Protein AF-A0A1H0MI42-F1 (afdb_monomer_lite)

Sequence (55 aa):
MKVAEIEYKRKHVIDQLHQLGIKDTDGLEYHELVRKLAIARASEVDVTCDSNKWF

Secondary structure (DSSP, 8-state):
--HHHHHHHHHHHHHHHHHTT----TT--HHHHHHHHHHHHHHHS-TTSGGGTT-

Radius of gyration: 14.22 Å; chains: 1; bounding box: 36×15×36 Å

Foldseek 3Di:
DPPVVVVVLQVVLCVLCVVLVNNPSPPDDSVVSVVVSVVSVVVVPDCPPPVVVPD

Organism: Halobacillus aidingensis (NCBI:txid240303)

Structure (mmCIF, N/CA/C/O backbone):
data_AF-A0A1H0MI42-F1
#
_entry.id   AF-A0A1H0MI42-F1
#
loop_
_atom_site.group_PDB
_atom_site.id
_atom_site.type_symbol
_atom_site.label_atom_id
_atom_site.label_alt_id
_atom_site.label_comp_id
_atom_site.label_asym_id
_atom_site.label_entity_id
_atom_site.label_seq_id
_atom_site.pdbx_PDB_ins_code
_atom_site.Cartn_x
_atom_site.Cartn_y
_atom_site.Cartn_z
_atom_site.occupancy
_atom_site.B_iso_or_equiv
_atom_site.auth_seq_id
_atom_site.auth_comp_id
_atom_site.auth_asym_id
_atom_site.auth_atom_id
_atom_site.pdbx_PDB_model_num
ATOM 1 N N . MET A 1 1 ? -1.991 3.325 20.395 1.00 55.81 1 MET A N 1
ATOM 2 C CA . MET A 1 1 ? -2.373 4.090 19.185 1.00 55.81 1 MET A CA 1
ATOM 3 C C . MET A 1 1 ? -3.886 4.185 19.146 1.00 55.81 1 MET A C 1
ATOM 5 O O . MET A 1 1 ? -4.541 3.194 19.448 1.00 55.81 1 MET A O 1
ATOM 9 N N . LYS A 1 2 ? -4.443 5.370 18.882 1.00 65.44 2 LYS A N 1
ATOM 10 C CA . LYS A 1 2 ? -5.902 5.565 18.813 1.00 65.44 2 LYS A CA 1
ATOM 11 C C . LYS A 1 2 ? -6.422 4.825 17.576 1.00 65.44 2 LYS A C 1
ATOM 13 O O . LYS A 1 2 ?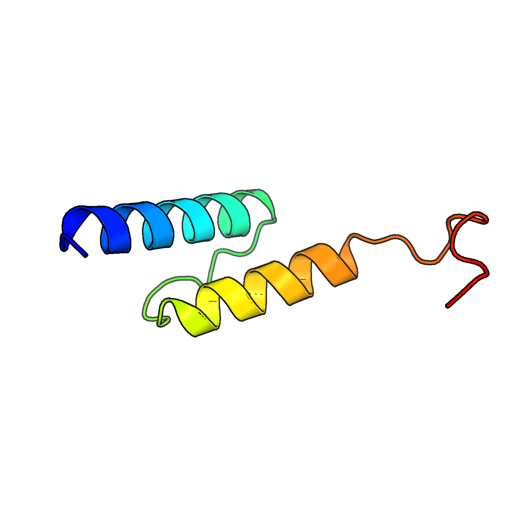 -5.796 4.928 16.530 1.00 65.44 2 LYS A O 1
ATOM 18 N N . VAL A 1 3 ? -7.533 4.097 17.687 1.00 70.25 3 VAL A N 1
ATOM 19 C CA . VAL A 1 3 ? -8.141 3.289 16.601 1.00 70.25 3 VAL A CA 1
ATOM 20 C C . VAL A 1 3 ? -8.220 4.056 15.270 1.00 70.25 3 VAL A C 1
ATOM 22 O O . VAL A 1 3 ? -7.851 3.523 14.227 1.00 70.25 3 VAL A O 1
ATOM 25 N N . ALA A 1 4 ? -8.540 5.351 15.336 1.00 76.38 4 ALA A N 1
ATOM 26 C CA . ALA A 1 4 ? -8.577 6.260 14.190 1.00 76.38 4 ALA A CA 1
ATOM 27 C C . ALA A 1 4 ? -7.261 6.340 13.383 1.00 76.38 4 ALA A C 1
ATOM 29 O O . ALA A 1 4 ? -7.280 6.528 12.171 1.00 76.38 4 ALA A O 1
ATOM 30 N N . GLU A 1 5 ? -6.103 6.192 14.031 1.00 79.56 5 GLU A N 1
ATOM 31 C CA . GLU A 1 5 ? -4.797 6.245 13.366 1.00 79.56 5 GLU A CA 1
ATOM 32 C C . GLU A 1 5 ? -4.530 4.983 12.529 1.00 79.56 5 GLU A C 1
ATOM 34 O O . GLU A 1 5 ? -3.902 5.050 11.473 1.00 79.56 5 GLU A O 1
ATOM 39 N N . ILE A 1 6 ? -5.021 3.829 12.990 1.00 79.81 6 ILE A N 1
ATOM 40 C CA . ILE A 1 6 ? -4.877 2.544 12.294 1.00 79.81 6 ILE A CA 1
ATOM 41 C C . ILE A 1 6 ? -5.794 2.514 11.068 1.00 79.81 6 ILE A C 1
ATOM 43 O O . ILE A 1 6 ? -5.357 2.134 9.982 1.00 79.81 6 ILE A O 1
ATOM 47 N N . GLU A 1 7 ? -7.035 2.975 11.218 1.00 84.75 7 GLU A N 1
ATOM 48 C CA . GLU A 1 7 ? -7.988 3.085 10.109 1.00 84.75 7 GLU A CA 1
ATOM 49 C C . GLU A 1 7 ? -7.502 4.058 9.033 1.00 84.75 7 GLU A C 1
ATOM 51 O O . GLU A 1 7 ? -7.555 3.739 7.844 1.00 84.75 7 GLU A O 1
ATOM 56 N N . TYR A 1 8 ? -6.952 5.207 9.441 1.00 90.38 8 TYR A N 1
ATOM 57 C CA . TYR A 1 8 ? -6.364 6.173 8.515 1.00 90.38 8 TYR A CA 1
ATOM 58 C C . TYR A 1 8 ? -5.223 5.559 7.696 1.00 90.38 8 TYR A C 1
ATOM 60 O O . TYR A 1 8 ? -5.219 5.659 6.470 1.00 90.38 8 TYR A O 1
ATOM 68 N N . LYS A 1 9 ? -4.277 4.876 8.357 1.00 88.94 9 LYS A N 1
ATOM 69 C CA . LYS A 1 9 ? -3.151 4.214 7.679 1.00 88.94 9 LYS A CA 1
ATOM 70 C C . LYS A 1 9 ? -3.632 3.135 6.716 1.00 88.94 9 LYS A C 1
ATOM 72 O O . LYS A 1 9 ? -3.145 3.064 5.592 1.00 88.94 9 LYS A O 1
ATOM 77 N N . ARG A 1 10 ? -4.612 2.323 7.123 1.00 90.38 10 ARG A N 1
ATOM 78 C CA . ARG A 1 10 ? -5.186 1.282 6.262 1.00 90.38 10 ARG A CA 1
ATOM 79 C C . ARG A 1 10 ? -5.814 1.879 5.010 1.00 90.38 10 ARG A C 1
ATOM 81 O O . ARG A 1 10 ? -5.491 1.435 3.914 1.00 90.38 10 ARG A O 1
ATOM 88 N N . LYS A 1 11 ? -6.650 2.907 5.163 1.00 91.75 11 LYS A N 1
ATOM 89 C CA . LYS A 1 11 ? -7.264 3.603 4.029 1.00 91.75 11 LYS A CA 1
ATOM 90 C C . LYS A 1 11 ? -6.211 4.203 3.098 1.00 91.75 11 LYS A C 1
ATOM 92 O O . LYS A 1 11 ? -6.297 4.013 1.893 1.00 91.75 11 LYS A O 1
ATOM 97 N N . HIS A 1 12 ? -5.183 4.839 3.656 1.00 93.06 12 HIS A N 1
ATOM 98 C CA . HIS A 1 12 ? -4.097 5.418 2.871 1.00 93.06 12 HIS A CA 1
ATOM 99 C C . HIS A 1 12 ? -3.392 4.382 1.981 1.00 93.06 12 HIS A C 1
ATOM 101 O O . HIS A 1 12 ? -3.168 4.636 0.801 1.00 93.06 12 HIS A O 1
ATOM 107 N N . VAL A 1 13 ? -3.091 3.194 2.516 1.00 92.88 13 VAL A N 1
ATOM 108 C CA . VAL A 1 13 ? -2.464 2.109 1.739 1.00 92.88 13 VAL A CA 1
ATOM 109 C C . VAL A 1 13 ? -3.407 1.576 0.653 1.00 92.88 13 VAL A C 1
ATOM 111 O O . VAL A 1 13 ? -2.959 1.295 -0.456 1.00 92.88 13 VAL A O 1
ATOM 114 N N . ILE A 1 14 ? -4.708 1.463 0.942 1.00 93.44 14 ILE A N 1
ATOM 115 C CA . ILE A 1 14 ? -5.719 1.051 -0.047 1.00 93.44 14 ILE A CA 1
ATOM 116 C C . ILE A 1 14 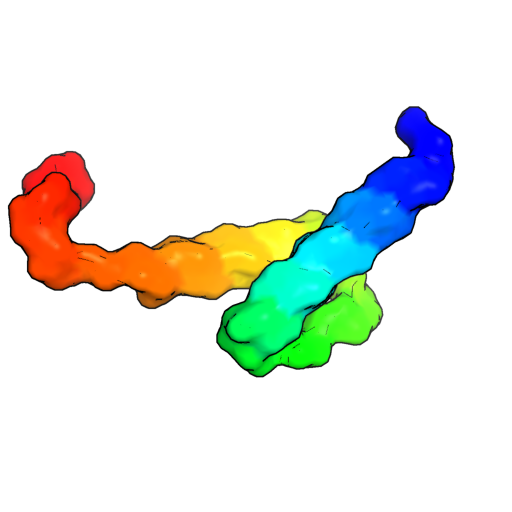? -5.782 2.056 -1.201 1.00 93.44 14 ILE A C 1
ATOM 118 O O . ILE A 1 14 ? -5.716 1.650 -2.359 1.00 93.44 14 ILE A O 1
ATOM 122 N N . ASP A 1 15 ? -5.830 3.353 -0.894 1.00 94.06 15 ASP A N 1
ATOM 123 C CA . ASP A 1 15 ? -5.859 4.411 -1.906 1.00 94.06 15 ASP A CA 1
ATOM 124 C C . ASP A 1 15 ? -4.612 4.340 -2.810 1.00 94.06 15 ASP A C 1
ATOM 126 O O . ASP A 1 15 ? -4.718 4.451 -4.033 1.00 94.06 15 ASP A O 1
ATOM 130 N N . GLN A 1 16 ? -3.430 4.082 -2.234 1.00 91.56 16 GLN A N 1
ATOM 131 C CA . GLN A 1 16 ? -2.192 3.889 -2.998 1.00 91.56 16 GLN A CA 1
ATOM 132 C C . GLN A 1 16 ? -2.241 2.647 -3.898 1.00 91.56 16 GLN A C 1
ATOM 134 O O . GLN A 1 16 ? -1.813 2.715 -5.046 1.00 91.56 16 GLN A O 1
ATOM 139 N N . LEU A 1 17 ? -2.771 1.521 -3.415 1.00 92.31 17 LEU A N 1
ATOM 140 C CA . LEU A 1 17 ? -2.943 0.312 -4.228 1.00 92.31 17 LEU A CA 1
ATOM 141 C C . LEU A 1 17 ? -3.927 0.538 -5.383 1.00 92.31 17 LEU A C 1
ATOM 143 O O . LEU A 1 17 ? -3.660 0.125 -6.511 1.00 92.31 17 LEU A O 1
ATOM 147 N N . HIS A 1 18 ? -5.023 1.258 -5.135 1.00 92.69 18 HIS A N 1
ATOM 148 C CA . HIS A 1 18 ? -6.012 1.592 -6.162 1.00 92.69 18 HIS A CA 1
ATOM 149 C C . HIS A 1 18 ? -5.434 2.508 -7.243 1.00 92.69 18 HIS A C 1
ATOM 151 O O . HIS A 1 18 ? -5.737 2.312 -8.420 1.00 92.69 18 HIS A O 1
ATOM 157 N N . GLN A 1 19 ? -4.564 3.457 -6.874 1.00 91.00 19 GLN A N 1
ATOM 158 C CA . GLN A 1 19 ? -3.818 4.286 -7.833 1.00 91.00 19 GLN A CA 1
ATOM 159 C C . GLN A 1 19 ? -2.899 3.456 -8.740 1.00 91.00 19 GLN A C 1
ATOM 161 O O . GLN A 1 19 ? -2.711 3.813 -9.899 1.00 91.00 19 GLN A O 1
ATOM 166 N N . LEU A 1 20 ? -2.385 2.330 -8.239 1.00 88.06 20 LEU A N 1
ATOM 167 C CA . LEU A 1 20 ? -1.591 1.360 -9.001 1.00 88.06 20 LEU A CA 1
ATOM 168 C C . LEU A 1 20 ? -2.457 0.368 -9.804 1.00 88.06 20 LEU A C 1
ATOM 170 O O . LEU A 1 20 ? -1.934 -0.551 -10.427 1.00 88.06 20 LEU A O 1
ATOM 174 N N . GLY A 1 21 ? -3.788 0.515 -9.778 1.00 89.50 21 GLY A N 1
ATOM 175 C CA . GLY A 1 21 ? -4.732 -0.387 -10.445 1.00 89.50 21 GLY A CA 1
ATOM 176 C C . GLY A 1 21 ? -5.019 -1.689 -9.688 1.00 89.50 21 GLY A C 1
ATOM 177 O O . GLY A 1 21 ? -5.786 -2.521 -10.174 1.00 89.50 21 GLY A O 1
ATOM 178 N N . ILE A 1 22 ? -4.462 -1.864 -8.487 1.00 88.56 22 ILE A N 1
ATOM 179 C CA . ILE A 1 22 ? -4.652 -3.046 -7.641 1.00 88.56 22 ILE A CA 1
ATOM 180 C C . ILE A 1 22 ? -5.885 -2.823 -6.767 1.00 88.56 22 ILE A C 1
ATOM 182 O O . ILE A 1 22 ? -5.836 -2.091 -5.785 1.00 88.56 22 ILE A O 1
ATOM 186 N N . LYS A 1 23 ? -7.004 -3.453 -7.135 1.00 89.50 23 LYS A N 1
ATOM 187 C CA . LYS A 1 23 ? -8.303 -3.291 -6.454 1.00 89.50 23 LYS A CA 1
ATOM 188 C C . LYS A 1 23 ? -8.661 -4.433 -5.503 1.00 89.50 23 LYS A C 1
ATOM 190 O O . LYS A 1 23 ? -9.677 -4.344 -4.824 1.00 89.50 23 LYS A O 1
ATOM 195 N N . ASP A 1 24 ? -7.853 -5.492 -5.434 1.00 87.75 24 ASP A N 1
ATOM 196 C CA . ASP A 1 24 ? -8.112 -6.669 -4.591 1.00 87.75 24 ASP A CA 1
ATOM 197 C C . ASP A 1 24 ? -7.731 -6.432 -3.116 1.00 87.75 24 ASP A C 1
ATOM 199 O O . ASP A 1 24 ? -7.003 -7.194 -2.489 1.00 87.75 24 ASP A O 1
ATOM 203 N N . THR A 1 25 ? -8.204 -5.321 -2.557 1.00 86.81 25 THR A N 1
ATOM 204 C CA . THR A 1 25 ? -7.854 -4.857 -1.209 1.00 86.81 25 THR A CA 1
ATOM 205 C C . THR A 1 25 ? -8.866 -5.258 -0.137 1.00 86.81 25 THR A C 1
ATOM 207 O O . THR A 1 25 ? -8.604 -5.084 1.055 1.00 86.81 25 THR A O 1
ATOM 210 N N . ASP A 1 26 ? -10.028 -5.766 -0.548 1.00 86.56 26 ASP A N 1
ATOM 211 C CA . ASP A 1 26 ? -11.127 -6.107 0.352 1.00 86.56 26 ASP A CA 1
ATOM 212 C C . ASP A 1 26 ? -10.822 -7.377 1.149 1.00 86.56 26 ASP A C 1
ATOM 214 O O . 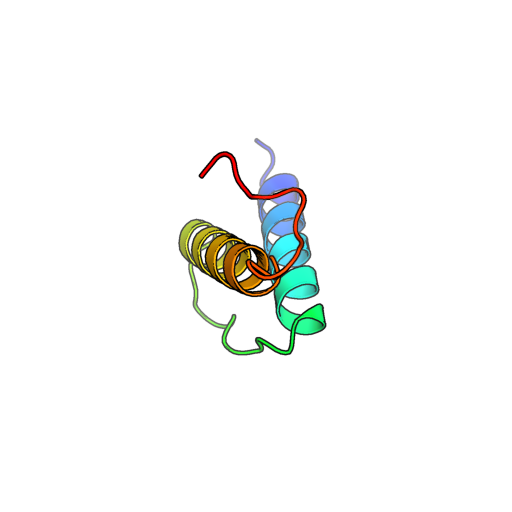ASP A 1 26 ? -10.346 -8.376 0.616 1.00 86.56 26 ASP A O 1
ATOM 218 N N . GLY A 1 27 ? -11.085 -7.333 2.456 1.00 86.31 27 GLY A N 1
ATOM 219 C CA . GLY A 1 27 ? -10.845 -8.459 3.365 1.00 86.31 27 GLY A CA 1
ATOM 220 C C . GLY A 1 27 ? -9.382 -8.680 3.767 1.00 86.31 27 GLY A C 1
ATOM 221 O O . GLY A 1 27 ? -9.138 -9.475 4.666 1.00 86.31 27 GLY A O 1
ATOM 222 N N . LEU A 1 28 ? -8.427 -7.954 3.176 1.00 88.88 28 LEU A N 1
ATOM 223 C CA . LEU A 1 28 ? -7.007 -8.077 3.515 1.00 88.88 28 LEU A CA 1
ATOM 224 C C . LEU A 1 28 ? -6.651 -7.362 4.813 1.00 88.88 28 LEU A C 1
ATOM 226 O O . LEU A 1 28 ? -7.068 -6.224 5.054 1.00 88.88 28 LEU A O 1
ATOM 230 N N . GLU A 1 29 ? -5.799 -7.994 5.607 1.00 92.00 29 GLU A N 1
ATOM 231 C CA . GLU A 1 29 ? -5.209 -7.394 6.793 1.00 92.00 29 GLU A CA 1
ATOM 232 C C . GLU A 1 29 ? -4.214 -6.284 6.426 1.00 92.00 29 GLU A C 1
ATOM 234 O O . GLU A 1 29 ? -3.602 -6.267 5.355 1.00 92.00 29 GLU A O 1
ATOM 239 N N . TYR A 1 30 ? -4.002 -5.335 7.345 1.00 89.31 30 TYR A N 1
ATOM 240 C CA . TYR A 1 30 ? -3.144 -4.168 7.086 1.00 89.31 30 TYR A CA 1
ATOM 241 C C . TYR A 1 30 ? -1.729 -4.548 6.614 1.00 89.31 30 TYR A C 1
ATOM 243 O O . TYR A 1 30 ? -1.187 -3.935 5.697 1.00 89.31 30 TYR A O 1
ATOM 251 N N . HIS A 1 31 ? -1.137 -5.586 7.207 1.00 91.12 31 HIS A N 1
ATOM 252 C CA . HIS A 1 31 ? 0.198 -6.053 6.836 1.00 91.12 31 HIS A CA 1
ATOM 253 C C . HIS A 1 31 ? 0.252 -6.646 5.415 1.00 91.12 31 HIS A C 1
ATOM 255 O O . HIS A 1 31 ? 1.263 -6.502 4.727 1.00 91.12 31 HIS A O 1
ATOM 261 N N . GLU A 1 32 ? -0.834 -7.264 4.946 1.00 91.50 32 GLU A N 1
ATOM 262 C CA . GLU A 1 32 ? -0.940 -7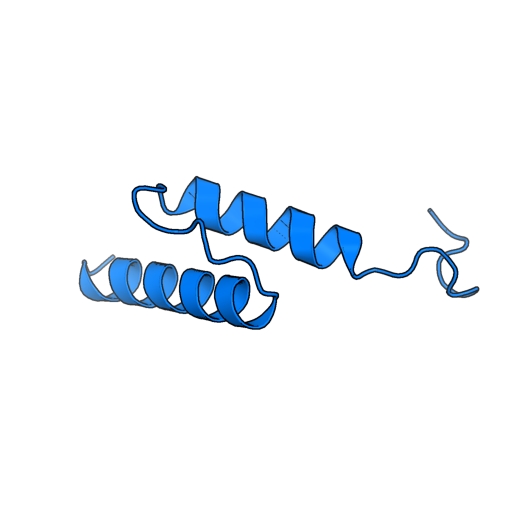.816 3.592 1.00 91.50 32 GLU A CA 1
ATOM 263 C C . GLU A 1 32 ? -1.047 -6.701 2.553 1.00 91.50 32 GLU A C 1
ATOM 265 O O . GLU A 1 32 ? -0.376 -6.752 1.520 1.00 91.50 32 GLU A O 1
ATOM 270 N N . LEU A 1 33 ? -1.823 -5.656 2.861 1.00 92.62 33 LEU A N 1
ATOM 271 C CA . LEU A 1 33 ? -1.921 -4.446 2.043 1.00 92.62 33 LEU A CA 1
ATOM 272 C C . LEU A 1 33 ? -0.547 -3.780 1.881 1.00 92.62 33 LEU A C 1
ATOM 274 O O . LEU A 1 33 ? -0.134 -3.460 0.767 1.00 92.62 33 LEU A O 1
ATOM 278 N N . VAL A 1 34 ? 0.205 -3.643 2.978 1.00 92.75 34 VAL A N 1
ATOM 279 C CA . VAL A 1 34 ? 1.574 -3.100 2.949 1.00 92.75 34 VAL 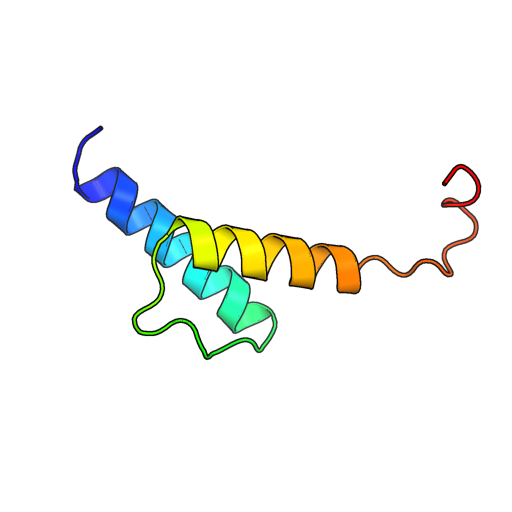A CA 1
ATOM 280 C C . VAL A 1 34 ? 2.501 -3.977 2.104 1.00 92.75 34 VAL A C 1
ATOM 282 O O . VAL A 1 34 ? 3.264 -3.457 1.290 1.00 92.75 34 VAL A O 1
ATOM 285 N N . ARG A 1 35 ? 2.422 -5.307 2.247 1.00 92.50 35 ARG A N 1
ATOM 286 C CA . ARG A 1 35 ? 3.240 -6.240 1.458 1.00 92.50 35 ARG A CA 1
ATOM 287 C C . ARG A 1 35 ? 2.941 -6.131 -0.037 1.00 92.50 35 ARG A C 1
ATOM 289 O O . ARG A 1 35 ? 3.872 -6.084 -0.837 1.00 92.50 35 ARG A O 1
ATOM 296 N N . LYS A 1 36 ? 1.663 -6.058 -0.417 1.00 91.06 36 LYS A N 1
ATOM 297 C CA . LYS A 1 36 ? 1.250 -5.854 -1.813 1.00 91.06 36 LYS A CA 1
ATOM 298 C C . LYS A 1 36 ? 1.766 -4.535 -2.366 1.00 91.06 36 LYS A C 1
ATOM 300 O O . LYS A 1 36 ? 2.299 -4.519 -3.471 1.00 91.06 36 LYS A O 1
ATOM 305 N N . LEU A 1 37 ? 1.668 -3.459 -1.587 1.00 91.25 37 LEU A N 1
ATOM 306 C CA . LEU A 1 37 ? 2.155 -2.147 -2.001 1.00 91.25 37 LEU A CA 1
ATOM 307 C C . LEU A 1 37 ? 3.670 -2.170 -2.240 1.00 91.25 37 LEU A C 1
ATOM 309 O O . LEU A 1 37 ? 4.133 -1.655 -3.253 1.00 91.25 37 LEU A O 1
ATOM 313 N N . ALA A 1 38 ? 4.436 -2.812 -1.356 1.00 89.44 38 ALA A N 1
ATOM 314 C CA . ALA A 1 38 ? 5.881 -2.952 -1.516 1.00 89.44 38 ALA A CA 1
ATOM 315 C C . ALA A 1 38 ? 6.257 -3.722 -2.793 1.00 89.44 38 ALA A C 1
ATOM 317 O O . ALA A 1 38 ? 7.133 -3.283 -3.532 1.00 89.44 38 ALA A O 1
ATOM 318 N N . ILE A 1 39 ? 5.568 -4.833 -3.082 1.00 88.56 39 ILE A N 1
ATOM 319 C CA . ILE A 1 39 ? 5.788 -5.622 -4.306 1.00 88.56 39 ILE A CA 1
ATOM 320 C C . ILE A 1 39 ? 5.445 -4.798 -5.548 1.00 88.56 39 ILE A C 1
ATOM 322 O O . ILE A 1 39 ? 6.217 -4.783 -6.506 1.00 88.56 39 ILE A O 1
ATOM 326 N N . ALA A 1 40 ? 4.313 -4.093 -5.528 1.00 87.69 40 ALA A N 1
ATOM 327 C CA . ALA A 1 40 ? 3.883 -3.264 -6.645 1.00 87.69 40 ALA A CA 1
ATOM 328 C C . ALA A 1 40 ? 4.910 -2.163 -6.945 1.00 87.69 40 ALA A C 1
ATOM 330 O O . ALA A 1 40 ? 5.344 -2.026 -8.082 1.00 87.69 40 ALA A O 1
ATOM 331 N N . ARG A 1 41 ? 5.392 -1.458 -5.913 1.00 84.94 41 ARG A N 1
ATOM 332 C CA . ARG A 1 41 ? 6.437 -0.433 -6.052 1.00 84.94 41 ARG A CA 1
ATOM 333 C C . ARG A 1 41 ? 7.775 -1.000 -6.507 1.00 84.94 41 ARG A C 1
ATOM 335 O O . ARG A 1 41 ? 8.412 -0.401 -7.359 1.00 84.94 41 ARG A O 1
ATOM 342 N N . ALA A 1 42 ? 8.190 -2.151 -5.984 1.00 84.75 42 ALA A N 1
ATOM 343 C CA . ALA A 1 42 ? 9.403 -2.820 -6.449 1.00 84.75 42 ALA A CA 1
ATOM 344 C C . ALA A 1 42 ? 9.304 -3.230 -7.928 1.00 84.75 42 ALA A C 1
ATOM 346 O O . ALA A 1 42 ? 10.308 -3.213 -8.628 1.00 84.75 42 ALA A O 1
ATOM 347 N N . SER A 1 43 ? 8.098 -3.554 -8.404 1.00 79.31 43 SER A N 1
ATOM 348 C CA . SER A 1 43 ? 7.842 -3.887 -9.811 1.00 79.31 43 SER A CA 1
ATOM 349 C C . SER A 1 43 ? 7.789 -2.653 -10.721 1.00 79.31 43 SER A C 1
ATOM 351 O O . SER A 1 43 ? 8.034 -2.779 -11.915 1.00 79.31 43 SER A O 1
ATOM 353 N N . GLU A 1 44 ? 7.477 -1.468 -10.180 1.00 72.31 44 GLU A N 1
ATOM 354 C CA . GLU A 1 44 ? 7.582 -0.189 -10.901 1.00 72.31 44 GLU A CA 1
ATOM 355 C C . GLU A 1 44 ? 9.030 0.293 -11.055 1.00 72.31 44 GLU A C 1
ATOM 357 O O . GLU A 1 44 ? 9.303 1.128 -11.918 1.00 72.31 44 GLU A O 1
ATOM 362 N N . VAL A 1 45 ? 9.959 -0.190 -10.219 1.00 65.88 45 VAL A N 1
ATOM 363 C CA . VAL A 1 45 ? 11.380 0.141 -10.361 1.00 65.88 45 VAL A CA 1
ATOM 364 C C . VAL A 1 45 ? 11.893 -0.526 -11.628 1.00 65.88 45 VAL A C 1
ATOM 366 O O . VAL A 1 45 ? 12.194 -1.717 -11.662 1.00 65.88 45 VAL A O 1
ATOM 369 N N . ASP A 1 46 ? 11.988 0.274 -12.682 1.00 59.03 46 ASP A N 1
ATOM 370 C CA . ASP A 1 46 ? 12.566 -0.137 -13.945 1.00 59.03 46 ASP A CA 1
ATOM 371 C C . ASP A 1 46 ? 14.056 -0.461 -13.747 1.00 59.03 46 ASP A C 1
ATOM 373 O O . ASP A 1 46 ? 14.908 0.415 -13.561 1.00 59.03 46 ASP A O 1
ATOM 377 N N . VAL A 1 47 ? 14.373 -1.757 -13.757 1.00 57.56 47 VAL A N 1
ATOM 378 C CA . VAL A 1 47 ? 15.740 -2.285 -13.622 1.00 57.56 47 VAL A CA 1
ATOM 379 C C . VAL A 1 47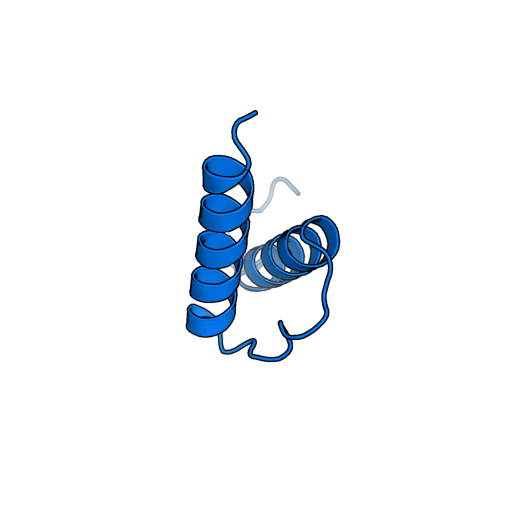 ? 16.602 -1.896 -14.836 1.00 57.56 47 VAL A C 1
ATOM 381 O O . VAL A 1 47 ? 17.818 -2.060 -14.809 1.00 57.56 47 VAL A O 1
ATOM 384 N N . THR A 1 48 ? 16.004 -1.338 -15.896 1.00 54.78 48 THR A N 1
ATOM 385 C CA . THR A 1 48 ? 16.722 -0.905 -17.103 1.00 54.78 48 THR A CA 1
ATOM 386 C C . THR A 1 48 ? 17.350 0.488 -16.994 1.00 54.78 48 THR A C 1
ATOM 388 O O . THR A 1 48 ? 18.101 0.888 -17.885 1.00 54.78 48 THR A O 1
ATOM 391 N N . CYS A 1 49 ? 17.109 1.230 -15.904 1.00 52.31 49 CYS A N 1
ATOM 392 C CA . CYS A 1 49 ? 17.782 2.506 -15.683 1.00 52.31 49 CYS A CA 1
ATOM 393 C C . CYS A 1 49 ? 19.265 2.264 -15.357 1.00 52.31 49 CYS A C 1
ATOM 395 O O . CYS A 1 49 ? 19.608 1.658 -14.343 1.00 52.31 49 CYS A O 1
ATOM 397 N N . ASP A 1 50 ? 20.153 2.755 -16.223 1.00 56.59 50 ASP A N 1
ATOM 398 C CA . ASP A 1 50 ? 21.605 2.508 -16.223 1.00 56.59 50 ASP A CA 1
ATOM 399 C C . ASP A 1 50 ? 22.326 2.958 -14.924 1.00 56.59 50 ASP A C 1
ATOM 401 O O . ASP A 1 50 ? 23.489 2.626 -14.688 1.00 56.59 50 ASP A O 1
ATOM 405 N N . SER A 1 51 ? 21.628 3.696 -14.056 1.00 59.56 51 SER A N 1
ATOM 406 C CA . SER A 1 51 ? 22.033 4.098 -12.703 1.00 59.56 51 SER A CA 1
ATOM 407 C C . SER A 1 51 ? 21.841 3.014 -11.628 1.00 59.56 51 SER A C 1
ATOM 409 O O . SER A 1 51 ? 22.405 3.154 -10.545 1.00 59.56 51 SER A O 1
ATOM 411 N N . ASN A 1 52 ? 21.127 1.918 -11.912 1.00 58.09 52 ASN A N 1
ATOM 412 C CA . ASN A 1 52 ? 20.911 0.797 -10.982 1.00 58.09 52 ASN A CA 1
ATOM 413 C C . ASN A 1 52 ? 22.008 -0.287 -11.026 1.00 58.09 52 ASN A C 1
ATOM 415 O O . ASN A 1 52 ? 21.866 -1.319 -10.380 1.00 58.09 52 ASN A O 1
ATOM 419 N N . LYS A 1 53 ? 23.134 -0.049 -11.716 1.00 55.69 53 LYS A N 1
ATOM 420 C CA . LYS A 1 53 ? 24.263 -0.995 -11.900 1.00 55.69 53 LYS A CA 1
ATOM 421 C C . LYS A 1 53 ? 24.955 -1.515 -10.623 1.00 55.69 53 LYS A C 1
ATOM 423 O O . LYS A 1 53 ? 25.933 -2.246 -10.734 1.00 55.69 53 LYS A O 1
ATOM 428 N N . TRP A 1 54 ? 24.515 -1.111 -9.434 1.00 60.56 54 TRP A N 1
ATOM 429 C CA . TRP A 1 54 ? 25.114 -1.494 -8.149 1.00 60.56 54 TRP A CA 1
ATOM 430 C C . TRP A 1 54 ? 24.333 -2.589 -7.401 1.00 60.56 54 TRP A C 1
ATOM 432 O O . TRP A 1 54 ? 24.754 -2.971 -6.308 1.00 60.56 54 TRP A O 1
ATOM 442 N N . PHE A 1 55 ? 23.235 -3.092 -7.977 1.00 52.59 55 PHE A N 1
ATOM 443 C CA . PHE A 1 55 ? 22.507 -4.275 -7.505 1.00 52.59 55 PHE A CA 1
ATOM 444 C C . PHE A 1 55 ? 22.703 -5.455 -8.456 1.00 52.59 55 PHE A C 1
ATOM 446 O O . PHE A 1 55 ? 22.739 -5.216 -9.685 1.00 52.59 55 PHE A O 1
#

pLDDT: mean 80.91, std 13.78, range [52.31, 94.06]